Protein AF-A0A496WLK2-F1 (afdb_monomer_lite)

Structure (mmCIF, N/CA/C/O backbone):
data_AF-A0A496WLK2-F1
#
_entry.id   AF-A0A496WLK2-F1
#
loop_
_atom_site.group_PDB
_atom_site.id
_atom_site.type_symbol
_atom_site.label_atom_id
_atom_site.label_alt_id
_atom_site.label_comp_id
_atom_site.label_asym_id
_atom_site.label_entity_id
_atom_site.label_seq_id
_atom_site.pdbx_PDB_ins_code
_atom_site.Cartn_x
_atom_site.Cartn_y
_atom_site.Cartn_z
_atom_site.occupancy
_atom_site.B_iso_or_equiv
_atom_site.auth_seq_id
_atom_site.auth_comp_id
_atom_site.auth_asym_id
_atom_site.auth_atom_id
_atom_site.pdbx_PDB_model_num
ATOM 1 N N . MET A 1 1 ? 10.963 -3.030 -23.639 1.00 60.12 1 MET A N 1
ATOM 2 C CA . MET A 1 1 ? 10.677 -2.413 -22.331 1.00 60.12 1 MET A CA 1
ATOM 3 C C . MET A 1 1 ? 9.359 -2.998 -21.861 1.00 60.12 1 MET A C 1
ATOM 5 O O . MET A 1 1 ? 8.355 -2.752 -22.517 1.00 60.12 1 MET A O 1
ATOM 9 N N . SER A 1 2 ? 9.371 -3.863 -20.852 1.00 67.38 2 SER A N 1
ATOM 10 C CA . SER A 1 2 ? 8.151 -4.528 -20.381 1.00 67.38 2 SER A CA 1
ATOM 11 C C . SER A 1 2 ? 7.621 -3.752 -19.185 1.00 67.38 2 SER A C 1
ATOM 13 O O . SER A 1 2 ? 8.278 -3.713 -18.152 1.00 67.38 2 SER A O 1
ATOM 15 N N . VAL A 1 3 ? 6.475 -3.094 -19.347 1.00 71.06 3 VAL A N 1
ATOM 16 C CA . VAL A 1 3 ? 5.785 -2.418 -18.242 1.00 71.06 3 VAL A CA 1
ATOM 17 C C . VAL A 1 3 ? 5.050 -3.487 -17.441 1.00 71.06 3 VAL A C 1
ATOM 19 O O . VAL A 1 3 ? 4.205 -4.194 -17.991 1.00 71.06 3 VAL A O 1
ATOM 22 N N . PHE A 1 4 ? 5.373 -3.627 -16.158 1.00 73.62 4 PHE A N 1
A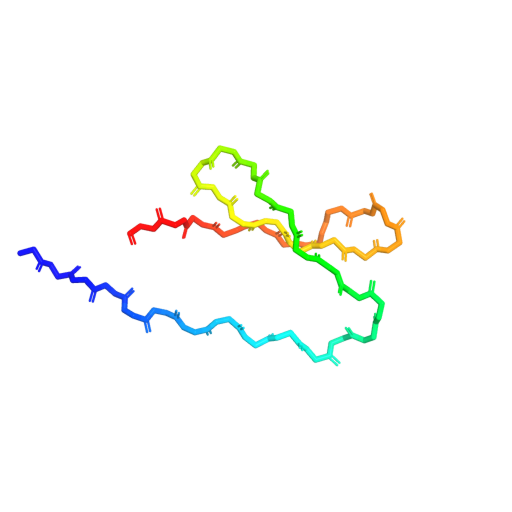TOM 23 C CA . PHE A 1 4 ? 4.633 -4.510 -15.264 1.00 73.62 4 PHE A CA 1
ATOM 24 C C . PHE A 1 4 ? 3.468 -3.734 -14.656 1.00 73.62 4 PHE A C 1
ATOM 26 O O . PHE A 1 4 ? 3.646 -2.845 -13.830 1.00 73.62 4 PHE A O 1
ATOM 33 N N . LEU A 1 5 ? 2.250 -4.074 -15.072 1.00 82.44 5 LEU A N 1
ATOM 34 C CA . LEU A 1 5 ? 1.031 -3.470 -14.539 1.00 82.44 5 LEU A CA 1
ATOM 35 C C . LEU A 1 5 ? 0.617 -4.179 -13.247 1.00 82.44 5 LEU A C 1
ATOM 37 O O . LEU A 1 5 ? -0.347 -4.944 -13.209 1.00 82.44 5 LEU A O 1
ATOM 41 N N . ASN A 1 6 ? 1.383 -3.946 -12.186 1.00 87.75 6 ASN A N 1
ATOM 42 C CA . ASN A 1 6 ? 1.066 -4.483 -10.871 1.00 87.75 6 ASN A CA 1
ATOM 43 C C . ASN A 1 6 ? -0.138 -3.754 -10.262 1.00 87.75 6 ASN A C 1
ATOM 45 O O . ASN A 1 6 ? -0.231 -2.530 -10.307 1.00 87.75 6 ASN A O 1
ATOM 49 N N . THR A 1 7 ? -1.054 -4.517 -9.663 1.00 91.50 7 THR A N 1
ATOM 50 C CA . THR A 1 7 ? -2.205 -3.979 -8.925 1.00 91.50 7 THR A CA 1
ATOM 51 C C . THR A 1 7 ? -2.033 -4.289 -7.444 1.00 91.50 7 THR A C 1
ATOM 53 O O . THR A 1 7 ? -1.955 -5.454 -7.060 1.00 91.50 7 THR A O 1
ATOM 56 N N . LEU A 1 8 ? -1.978 -3.252 -6.607 1.00 93.19 8 LEU A N 1
ATOM 57 C CA . LEU A 1 8 ? -1.929 -3.382 -5.151 1.00 93.19 8 LEU A CA 1
ATOM 58 C C . LEU A 1 8 ? -3.333 -3.164 -4.572 1.00 93.19 8 LEU A C 1
ATOM 60 O O . LEU A 1 8 ? -3.852 -2.051 -4.608 1.00 93.19 8 LEU A O 1
ATOM 64 N N . TYR A 1 9 ? -3.937 -4.217 -4.021 1.00 95.88 9 TYR A N 1
ATOM 65 C CA . TYR A 1 9 ? -5.216 -4.125 -3.313 1.00 95.88 9 TYR A CA 1
ATOM 66 C C . TYR A 1 9 ? -4.989 -3.795 -1.837 1.00 95.88 9 TYR A C 1
ATOM 68 O O . TYR A 1 9 ? -4.255 -4.502 -1.148 1.00 95.88 9 TYR A O 1
ATOM 76 N N . 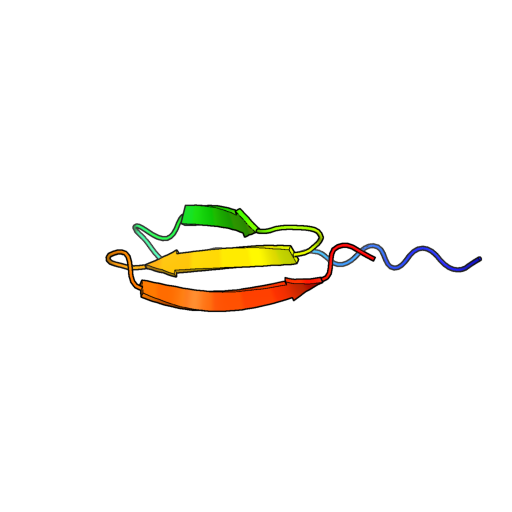ILE A 1 10 ? -5.654 -2.749 -1.345 1.00 9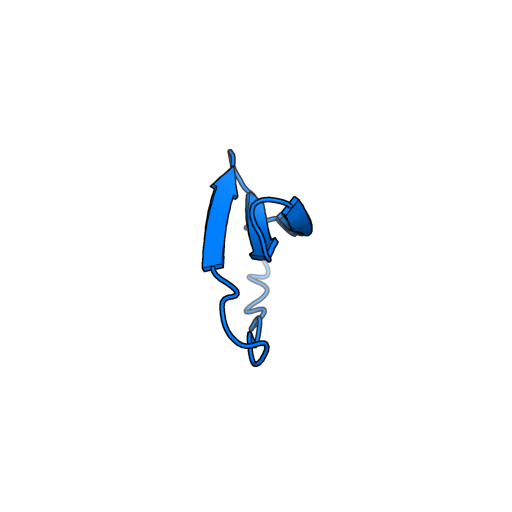5.94 10 ILE A N 1
ATOM 77 C CA . ILE A 1 10 ? -5.663 -2.370 0.072 1.00 95.94 10 ILE A CA 1
ATOM 78 C C . ILE A 1 10 ? -7.078 -2.573 0.607 1.00 95.94 10 ILE A C 1
ATOM 80 O O . ILE A 1 10 ? -7.997 -1.848 0.238 1.00 95.94 10 ILE A O 1
ATOM 84 N N . THR A 1 11 ? -7.253 -3.580 1.459 1.00 97.19 11 THR A N 1
ATOM 85 C CA . THR A 1 11 ? -8.551 -3.933 2.062 1.00 97.19 11 THR A CA 1
ATOM 86 C C . THR A 1 11 ? -8.560 -3.769 3.579 1.00 97.19 11 THR A C 1
ATOM 88 O O . THR A 1 11 ? -9.571 -4.041 4.221 1.00 97.19 11 THR A O 1
ATOM 91 N N . THR A 1 12 ? -7.434 -3.356 4.163 1.00 97.12 12 THR A N 1
ATOM 92 C CA . THR A 1 12 ? -7.312 -3.134 5.603 1.00 97.12 12 THR A CA 1
ATOM 93 C C . THR A 1 12 ? -7.910 -1.773 5.969 1.00 97.12 12 THR A C 1
ATOM 95 O O . THR A 1 12 ? -7.506 -0.774 5.367 1.00 97.12 12 THR A O 1
ATOM 98 N N . PRO A 1 13 ? -8.843 -1.705 6.938 1.00 96.75 13 PRO A N 1
ATOM 99 C CA . PRO A 1 13 ? -9.368 -0.438 7.441 1.00 96.75 13 PRO A CA 1
ATOM 100 C C . PRO A 1 13 ? -8.257 0.482 7.948 1.00 96.75 13 PRO A C 1
ATOM 102 O O . PRO A 1 13 ? -7.214 0.011 8.400 1.00 96.75 13 PRO A O 1
ATOM 105 N N . ASP A 1 14 ? -8.486 1.790 7.847 1.00 96.88 14 ASP A N 1
ATOM 106 C CA . ASP A 1 14 ? -7.582 2.851 8.320 1.00 96.88 14 ASP A CA 1
ATOM 107 C C . ASP A 1 14 ? -6.168 2.846 7.705 1.00 96.88 14 ASP A C 1
ATOM 109 O O . ASP A 1 14 ? -5.308 3.648 8.084 1.00 96.88 14 ASP A O 1
ATOM 113 N N . ALA A 1 15 ? -5.920 1.983 6.715 1.00 98.00 15 ALA A N 1
ATOM 114 C CA . ALA A 1 15 ? -4.698 1.999 5.937 1.00 98.00 15 ALA A CA 1
ATOM 115 C C . ALA A 1 15 ? -4.699 3.179 4.957 1.00 98.00 15 ALA A C 1
ATOM 117 O O . ALA A 1 15 ? -5.703 3.479 4.309 1.00 98.00 15 ALA A O 1
ATOM 118 N N . TYR A 1 16 ? -3.545 3.821 4.800 1.00 97.81 16 TYR A N 1
ATOM 119 C CA . TYR A 1 16 ? -3.340 4.882 3.816 1.00 97.81 16 TYR A CA 1
ATOM 120 C C . TYR A 1 16 ? -2.008 4.710 3.094 1.00 97.81 16 TYR A C 1
ATOM 122 O O . TYR A 1 16 ? -1.088 4.054 3.585 1.00 97.81 16 TYR A O 1
ATOM 130 N N . LEU A 1 17 ? -1.907 5.295 1.903 1.00 97.62 17 LEU A N 1
ATOM 131 C CA . LEU A 1 17 ? -0.687 5.256 1.108 1.00 97.62 17 LEU A CA 1
ATOM 132 C C . LEU A 1 17 ? 0.125 6.532 1.312 1.00 97.62 17 LEU A C 1
ATOM 134 O O . LEU A 1 17 ? -0.423 7.630 1.408 1.00 97.62 17 LEU A O 1
ATOM 138 N N . ARG A 1 18 ? 1.447 6.383 1.335 1.00 97.81 18 ARG A N 1
ATOM 139 C CA . ARG A 1 18 ? 2.402 7.489 1.349 1.00 97.81 18 ARG A CA 1
ATOM 140 C C . ARG A 1 18 ? 3.419 7.291 0.236 1.00 97.81 18 ARG A C 1
ATOM 142 O O . ARG A 1 18 ? 4.023 6.227 0.139 1.00 97.81 18 ARG A O 1
ATOM 149 N N . LEU A 1 19 ? 3.624 8.322 -0.578 1.00 97.38 19 LEU A N 1
ATOM 150 C CA . LEU A 1 19 ? 4.721 8.350 -1.539 1.00 97.38 19 LEU A CA 1
ATOM 151 C C . LEU A 1 19 ? 6.026 8.680 -0.806 1.00 97.38 19 LEU A C 1
ATOM 153 O O . LEU A 1 19 ? 6.110 9.690 -0.104 1.00 97.38 19 LEU A O 1
ATOM 157 N N . GLU A 1 20 ? 7.037 7.836 -0.981 1.00 97.50 20 GLU A N 1
ATOM 158 C CA . GLU A 1 20 ? 8.389 8.046 -0.469 1.00 97.50 20 GLU A CA 1
ATOM 159 C C . GLU A 1 20 ? 9.398 7.766 -1.587 1.00 97.50 20 GLU A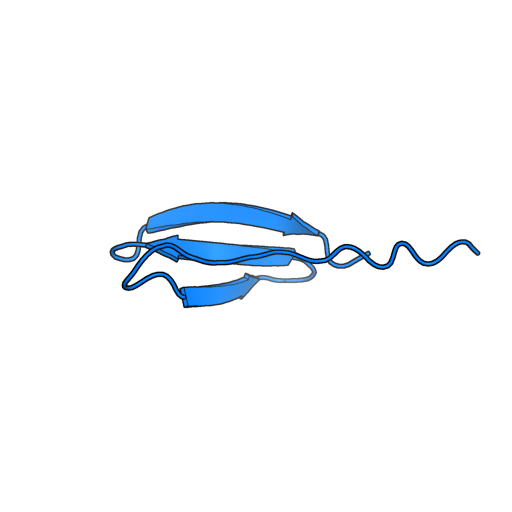 C 1
ATOM 161 O O . GLU A 1 20 ? 9.701 6.614 -1.903 1.00 97.50 20 GLU A O 1
ATOM 166 N N . GLY A 1 21 ? 9.906 8.830 -2.213 1.00 96.31 21 GLY A N 1
ATOM 167 C CA . GLY A 1 21 ? 10.760 8.709 -3.396 1.00 96.31 21 GLY A CA 1
ATOM 168 C C . GLY A 1 21 ? 10.031 7.995 -4.535 1.00 96.31 21 GLY A C 1
ATOM 169 O O . GLY A 1 21 ? 8.908 8.357 -4.875 1.00 96.31 21 GLY A O 1
ATOM 170 N N . GLU A 1 22 ? 10.655 6.951 -5.080 1.00 95.44 22 GLU A N 1
ATOM 171 C CA . GLU A 1 22 ? 10.088 6.094 -6.134 1.00 95.44 22 GLU A CA 1
ATOM 172 C C . GLU A 1 22 ? 9.346 4.872 -5.569 1.00 95.44 22 GLU A C 1
ATOM 174 O O . GLU A 1 22 ? 9.223 3.834 -6.214 1.00 95.44 22 GLU A O 1
ATOM 179 N N . THR A 1 23 ? 8.866 4.959 -4.328 1.00 96.06 23 THR A N 1
ATOM 180 C CA . THR A 1 23 ? 8.160 3.858 -3.671 1.00 96.06 23 THR A CA 1
ATOM 181 C C . THR A 1 23 ? 6.837 4.314 -3.074 1.00 96.06 23 THR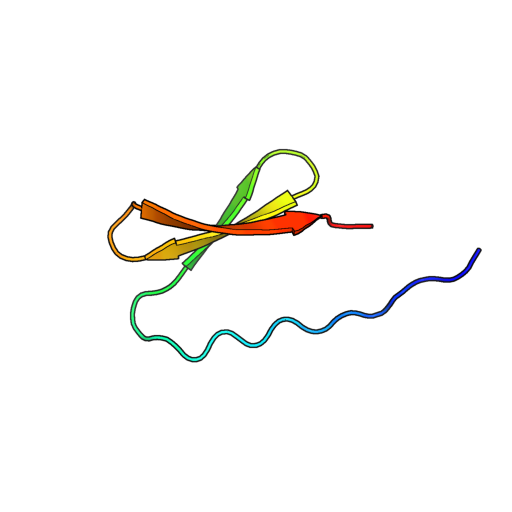 A C 1
ATOM 183 O O . THR A 1 23 ? 6.697 5.447 -2.611 1.00 96.06 23 THR A O 1
ATOM 186 N N . VAL A 1 24 ? 5.862 3.409 -3.051 1.00 96.88 24 VAL A N 1
ATOM 187 C CA . VAL A 1 24 ? 4.618 3.562 -2.295 1.00 96.88 24 VAL A CA 1
ATOM 188 C C . VAL A 1 24 ? 4.727 2.768 -1.001 1.00 96.88 24 VAL A C 1
ATOM 190 O O . VAL A 1 24 ? 4.989 1.565 -1.012 1.00 96.88 24 VAL A O 1
ATOM 193 N N . CYS A 1 25 ? 4.496 3.451 0.115 1.00 98.06 25 CYS A N 1
ATOM 194 C CA . CYS A 1 25 ? 4.422 2.872 1.447 1.00 98.06 25 CYS A CA 1
ATOM 195 C C . CYS A 1 25 ? 2.960 2.705 1.872 1.00 98.06 25 CYS A C 1
ATOM 197 O O . CYS A 1 25 ? 2.177 3.650 1.779 1.00 98.06 25 CYS A O 1
ATOM 199 N N . VAL A 1 26 ? 2.603 1.529 2.387 1.00 98.06 26 VAL A N 1
ATOM 200 C CA . VAL A 1 26 ? 1.329 1.295 3.078 1.00 98.06 26 VAL A CA 1
ATOM 201 C C . VAL A 1 26 ? 1.534 1.593 4.555 1.00 98.06 26 VAL A C 1
ATOM 203 O O . VAL A 1 26 ? 2.396 0.995 5.207 1.00 98.06 26 VAL A O 1
ATOM 206 N N . MET A 1 27 ? 0.735 2.513 5.074 1.00 98.38 27 MET A N 1
ATOM 207 C CA . MET A 1 27 ? 0.795 2.996 6.443 1.00 98.38 27 MET A CA 1
ATOM 208 C C . MET A 1 27 ? -0.443 2.534 7.211 1.00 98.38 27 MET A C 1
ATOM 210 O O . MET A 1 27 ? -1.552 2.623 6.689 1.00 98.38 27 MET A O 1
ATOM 214 N N . ILE A 1 28 ? -0.264 2.081 8.450 1.00 98.12 28 ILE A N 1
ATOM 215 C CA . ILE A 1 28 ? -1.344 1.725 9.386 1.00 98.12 28 ILE A CA 1
ATOM 216 C C . ILE A 1 28 ? -0.937 2.264 10.752 1.00 98.12 28 ILE A C 1
ATOM 218 O O . ILE A 1 28 ? 0.205 2.068 11.149 1.00 98.12 28 ILE A O 1
ATOM 222 N N . GLU A 1 29 ? -1.819 2.982 11.453 1.00 96.88 29 GLU A N 1
ATOM 223 C CA . GLU A 1 29 ? -1.514 3.544 12.788 1.00 96.88 29 GLU A CA 1
ATOM 224 C C . GLU A 1 29 ? -0.230 4.406 12.824 1.00 96.88 29 GLU A C 1
ATOM 226 O O . GLU A 1 29 ? 0.454 4.500 13.836 1.00 96.88 29 GLU A O 1
ATOM 231 N N . LYS A 1 30 ? 0.092 5.077 11.706 1.00 95.06 30 LYS A N 1
ATOM 232 C CA . LYS A 1 30 ? 1.338 5.853 11.490 1.00 95.06 30 LYS A CA 1
ATOM 233 C C . LYS A 1 30 ? 2.620 5.013 11.402 1.00 95.06 30 LYS A C 1
ATOM 235 O O . LYS A 1 30 ? 3.700 5.583 11.264 1.00 95.06 30 LYS A O 1
ATOM 240 N N . GLU A 1 31 ? 2.510 3.692 11.373 1.00 97.69 31 GLU A N 1
ATOM 241 C CA . GLU A 1 31 ? 3.615 2.771 11.129 1.00 97.69 31 GLU A CA 1
ATOM 242 C C . GLU A 1 31 ? 3.659 2.330 9.664 1.00 97.69 31 GLU A C 1
ATOM 244 O O . GLU A 1 31 ? 2.629 2.099 9.026 1.00 97.69 31 GLU A O 1
ATOM 249 N N . LYS A 1 32 ? 4.871 2.177 9.124 1.00 97.88 32 LYS A N 1
ATOM 250 C CA . LYS A 1 32 ? 5.091 1.622 7.786 1.00 97.88 32 LYS A CA 1
ATOM 251 C C . LYS A 1 32 ? 4.945 0.100 7.841 1.00 97.88 32 LYS A C 1
ATOM 253 O O . LYS A 1 32 ? 5.684 -0.560 8.567 1.00 97.88 32 LYS A O 1
ATOM 258 N N . ARG A 1 33 ? 4.017 -0.458 7.061 1.00 97.50 33 ARG A N 1
ATOM 259 C CA . ARG A 1 33 ? 3.738 -1.907 7.005 1.00 97.50 33 ARG A CA 1
ATOM 260 C C . ARG A 1 33 ? 4.262 -2.580 5.739 1.00 97.50 33 ARG A C 1
ATOM 262 O O . ARG A 1 33 ? 4.650 -3.741 5.786 1.00 97.50 33 ARG A O 1
ATOM 269 N N . LEU A 1 34 ? 4.276 -1.861 4.619 1.00 97.19 34 LEU A N 1
ATOM 270 C CA . LEU A 1 34 ? 4.766 -2.343 3.325 1.00 97.19 34 LEU A CA 1
ATOM 271 C C .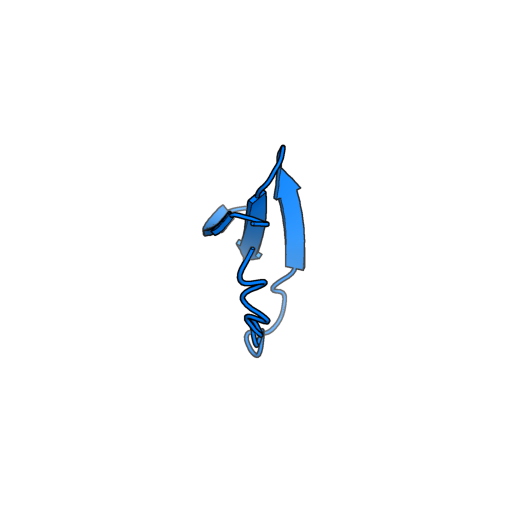 LEU A 1 34 ? 5.387 -1.177 2.554 1.00 97.19 34 LEU A C 1
ATOM 273 O O . LEU A 1 34 ? 4.907 -0.054 2.674 1.00 97.19 34 LEU A O 1
ATOM 277 N N . GLN A 1 35 ? 6.415 -1.440 1.749 1.00 97.38 35 GLN A N 1
ATOM 278 C CA . GLN A 1 35 ? 7.002 -0.482 0.813 1.00 97.38 35 GLN A CA 1
ATOM 279 C C . GLN A 1 35 ? 7.288 -1.196 -0.507 1.00 97.38 35 GLN A C 1
ATOM 281 O O . GLN A 1 35 ? 7.981 -2.211 -0.516 1.00 97.38 35 GLN A O 1
ATOM 286 N N . VAL A 1 36 ? 6.736 -0.683 -1.605 1.00 95.19 36 VAL A N 1
ATOM 287 C CA . VAL A 1 36 ? 6.874 -1.274 -2.944 1.00 95.19 36 VAL A CA 1
ATOM 288 C C . VAL A 1 36 ? 7.391 -0.246 -3.950 1.00 95.19 36 VAL A C 1
ATOM 290 O O . VAL A 1 36 ? 6.997 0.919 -3.871 1.00 95.19 36 VAL A O 1
ATOM 293 N N . PRO A 1 37 ? 8.263 -0.643 -4.893 1.00 93.75 37 PRO A N 1
ATOM 294 C CA . PRO A 1 37 ? 8.770 0.255 -5.922 1.00 93.75 37 PRO A CA 1
ATOM 295 C C . PRO A 1 37 ? 7.721 0.542 -6.996 1.00 93.75 37 PRO A C 1
ATOM 297 O O . PRO A 1 37 ? 7.013 -0.361 -7.447 1.00 93.75 37 PRO A O 1
ATOM 300 N N . LEU A 1 38 ? 7.691 1.793 -7.441 1.00 88.94 38 LEU A N 1
ATOM 301 C CA . LEU A 1 38 ? 7.037 2.224 -8.669 1.00 88.94 38 LEU A CA 1
ATOM 302 C C . LEU A 1 38 ? 8.061 2.042 -9.802 1.00 88.94 38 LEU A C 1
ATOM 304 O O . LEU A 1 38 ? 8.986 2.838 -9.921 1.00 88.94 38 LEU A O 1
ATOM 308 N N . HIS A 1 39 ? 7.953 0.947 -10.554 1.00 82.88 39 HIS A N 1
ATOM 309 C CA . HIS A 1 39 ? 8.844 0.589 -11.668 1.00 82.88 39 HIS A CA 1
ATOM 310 C C . HIS A 1 39 ? 8.141 0.723 -13.019 1.00 82.88 39 HIS A C 1
ATOM 312 O O . HIS A 1 39 ? 6.890 0.653 -13.040 1.00 82.88 39 HIS A O 1
#

Foldseek 3Di:
DDDDPDDDDDPDPQWDWDDDPQWIFIAHPNDTDDIGGND

Radius of gyration: 11.23 Å; chains: 1; bounding box: 20×13×35 Å

pLDDT: mean 92.58, std 9.25, range [60.12, 98.38]

Sequence (39 aa):
MSVFLNTLYITTPDAYLRLEGETVCVMIEKEKRLQVPLH

Secondary structure (DSSP, 8-state):
-----------STT-EEEEETTEEEEEETTEEEEEEE--